Protein AF-A0A4R0D659-F1 (afdb_monomer)

Structure (mmCIF, N/CA/C/O backbone):
data_AF-A0A4R0D659-F1
#
_entry.id   AF-A0A4R0D659-F1
#
loop_
_atom_site.group_PDB
_atom_site.id
_atom_site.type_symbol
_atom_site.label_atom_id
_atom_site.label_alt_id
_atom_site.label_comp_id
_atom_site.label_asym_id
_atom_site.label_entity_id
_atom_site.label_seq_id
_atom_site.pdbx_PDB_ins_code
_atom_site.Cartn_x
_atom_site.Cartn_y
_atom_site.Cartn_z
_atom_site.occupancy
_atom_site.B_iso_or_equiv
_atom_site.auth_seq_id
_atom_site.auth_comp_id
_atom_site.auth_asym_id
_atom_site.auth_atom_id
_atom_site.pdbx_PDB_model_num
ATOM 1 N N . MET A 1 1 ? -0.293 24.483 -5.572 1.00 82.94 1 MET A N 1
ATOM 2 C CA . MET A 1 1 ? -0.405 23.019 -5.769 1.00 82.94 1 MET A CA 1
ATOM 3 C C . MET A 1 1 ? -1.377 22.463 -4.745 1.00 82.94 1 MET A C 1
ATOM 5 O O . MET A 1 1 ? -1.291 22.863 -3.590 1.00 82.94 1 MET A O 1
ATOM 9 N N . ASN A 1 2 ? -2.269 21.563 -5.160 1.00 94.25 2 ASN A N 1
ATOM 10 C CA . ASN A 1 2 ? -3.140 20.811 -4.251 1.00 94.25 2 ASN A CA 1
ATOM 11 C C . ASN A 1 2 ? -2.453 19.492 -3.865 1.00 94.25 2 ASN A C 1
ATOM 13 O O . ASN A 1 2 ? -1.689 18.953 -4.666 1.00 94.25 2 ASN A O 1
ATOM 17 N N . LYS A 1 3 ? -2.704 18.989 -2.652 1.00 92.06 3 LYS A N 1
ATOM 18 C CA . LYS A 1 3 ? -2.132 17.730 -2.146 1.00 92.06 3 LYS A CA 1
ATOM 19 C C . LYS A 1 3 ? -3.186 16.625 -2.197 1.00 92.06 3 LYS A C 1
ATOM 21 O O . LYS A 1 3 ? -4.324 16.865 -1.803 1.00 92.06 3 LYS A O 1
ATOM 26 N N . TYR A 1 4 ? -2.795 15.433 -2.640 1.00 92.25 4 TYR A N 1
ATOM 27 C CA . TYR A 1 4 ? -3.669 14.264 -2.749 1.00 92.25 4 TYR A CA 1
ATOM 28 C C . TYR A 1 4 ? -2.979 13.042 -2.139 1.00 92.25 4 TYR A C 1
ATOM 30 O O . TYR A 1 4 ? -1.761 12.909 -2.240 1.00 92.25 4 TYR A O 1
ATOM 38 N N . LEU A 1 5 ? -3.763 12.162 -1.517 1.00 88.38 5 LEU A N 1
ATOM 39 C CA . LEU A 1 5 ? -3.336 10.846 -1.046 1.00 88.38 5 LEU A CA 1
ATOM 4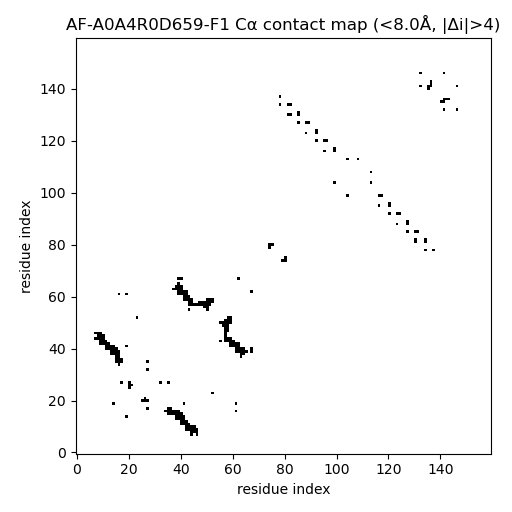0 C C . LEU A 1 5 ? -4.029 9.789 -1.906 1.00 88.38 5 LEU A C 1
ATOM 42 O O . LEU A 1 5 ? -5.198 9.950 -2.257 1.00 88.38 5 LEU A O 1
ATOM 46 N N . GLY A 1 6 ? -3.325 8.713 -2.236 1.00 88.00 6 GLY A N 1
ATOM 47 C CA . GLY A 1 6 ? -3.879 7.609 -3.008 1.00 88.00 6 GLY A CA 1
ATOM 48 C C . GLY A 1 6 ? -3.201 6.297 -2.649 1.00 88.00 6 GLY A C 1
ATOM 49 O O . GLY A 1 6 ? -2.053 6.290 -2.215 1.00 88.00 6 GLY A O 1
ATOM 50 N N . LYS A 1 7 ? -3.927 5.196 -2.841 1.00 88.06 7 LYS A N 1
ATOM 51 C CA . LYS A 1 7 ? -3.405 3.828 -2.782 1.00 88.06 7 LYS A CA 1
ATOM 52 C C . LYS A 1 7 ? -3.554 3.228 -4.174 1.00 88.06 7 LYS A C 1
ATOM 54 O O . LYS A 1 7 ? -4.574 3.468 -4.822 1.00 88.06 7 LYS A O 1
ATOM 59 N N . LYS A 1 8 ? -2.526 2.520 -4.636 1.00 90.81 8 LYS A N 1
ATOM 60 C CA . LYS A 1 8 ? -2.492 1.878 -5.950 1.00 90.81 8 LYS A CA 1
ATOM 61 C C . LYS A 1 8 ? -2.066 0.431 -5.813 1.00 90.81 8 LYS A C 1
ATOM 63 O O . LYS A 1 8 ? -1.146 0.144 -5.049 1.00 90.81 8 LYS A O 1
ATOM 68 N N . LEU A 1 9 ? -2.726 -0.453 -6.554 1.00 93.62 9 LEU A N 1
ATOM 69 C CA . LEU A 1 9 ? -2.240 -1.812 -6.765 1.00 93.62 9 LEU A CA 1
ATOM 70 C C . LEU A 1 9 ? -1.447 -1.859 -8.068 1.00 93.62 9 LEU A C 1
ATOM 72 O O . LEU A 1 9 ? -1.961 -1.484 -9.122 1.00 93.62 9 LEU A O 1
ATOM 76 N N . VAL A 1 10 ? -0.208 -2.336 -7.994 1.00 96.19 10 VAL A N 1
ATOM 77 C CA . VAL A 1 10 ? 0.702 -2.345 -9.138 1.00 96.19 10 VAL A CA 1
ATOM 78 C C . VAL A 1 10 ? 1.408 -3.683 -9.291 1.00 96.19 10 VAL A C 1
ATOM 80 O O . VAL A 1 10 ? 1.629 -4.392 -8.310 1.00 96.19 10 VAL A O 1
ATOM 83 N N . THR A 1 11 ? 1.803 -3.997 -10.520 1.00 96.62 11 THR A N 1
ATOM 84 C CA . THR A 1 11 ? 2.879 -4.955 -10.792 1.00 96.62 11 THR A CA 1
ATOM 85 C C . THR A 1 11 ? 4.137 -4.187 -11.180 1.00 96.62 11 THR A C 1
ATOM 87 O O . THR A 1 11 ? 4.055 -3.032 -11.609 1.00 96.62 11 THR A O 1
ATOM 90 N N . ALA A 1 12 ? 5.308 -4.792 -10.978 1.00 97.75 12 ALA A N 1
ATOM 91 C CA . ALA A 1 12 ? 6.569 -4.113 -11.223 1.00 97.75 12 ALA A CA 1
ATOM 92 C C . ALA A 1 12 ? 7.653 -5.046 -11.764 1.00 97.75 12 ALA A C 1
ATOM 94 O O . ALA A 1 12 ? 7.761 -6.198 -11.346 1.00 97.75 12 ALA A O 1
ATOM 95 N N . ILE A 1 13 ? 8.482 -4.520 -12.666 1.00 97.69 13 ILE A N 1
ATOM 96 C CA . ILE A 1 13 ? 9.666 -5.194 -13.209 1.00 97.69 13 ILE A CA 1
ATOM 97 C C . ILE A 1 13 ? 10.858 -4.254 -13.051 1.00 97.69 13 ILE A C 1
ATOM 99 O O . ILE A 1 13 ? 10.826 -3.129 -13.553 1.00 97.69 13 ILE A O 1
ATOM 103 N N . ALA A 1 14 ? 11.906 -4.714 -12.364 1.00 98.12 14 ALA A N 1
ATOM 104 C CA . ALA A 1 14 ? 13.128 -3.939 -12.176 1.00 98.12 14 ALA A CA 1
ATOM 105 C C . ALA A 1 14 ? 13.820 -3.681 -13.523 1.00 98.12 14 ALA A C 1
ATOM 107 O O . ALA A 1 14 ? 14.050 -4.613 -14.296 1.00 98.12 14 ALA A O 1
ATOM 108 N N . MET A 1 15 ? 14.153 -2.422 -13.803 1.00 97.88 15 MET A N 1
ATOM 109 C CA . MET A 1 15 ? 14.911 -2.019 -14.989 1.00 97.88 15 MET A CA 1
ATOM 110 C C . MET A 1 15 ? 15.481 -0.608 -14.838 1.00 97.88 15 MET A C 1
ATOM 112 O O . MET A 1 15 ? 14.926 0.227 -14.117 1.00 97.88 15 MET A O 1
ATOM 116 N N . THR A 1 16 ? 16.566 -0.319 -15.555 1.00 98.44 16 THR A N 1
ATOM 117 C CA . THR A 1 16 ? 17.145 1.028 -15.556 1.00 98.44 16 THR A CA 1
ATOM 118 C C . THR A 1 16 ? 16.263 2.026 -16.306 1.00 98.44 16 THR A C 1
ATOM 120 O O . THR A 1 16 ? 15.407 1.647 -17.117 1.00 98.44 16 THR A O 1
ATOM 123 N N . ARG A 1 17 ? 16.497 3.323 -16.086 1.00 98.19 17 ARG A N 1
ATOM 124 C CA . ARG A 1 17 ? 15.846 4.399 -16.849 1.00 98.19 17 ARG A CA 1
ATOM 125 C C . ARG A 1 17 ? 16.046 4.238 -18.362 1.00 98.19 17 ARG A C 1
ATOM 127 O O . ARG A 1 17 ? 15.096 4.429 -19.123 1.00 98.19 17 ARG A O 1
ATOM 134 N N . ALA A 1 18 ? 17.250 3.865 -18.805 1.00 98.00 18 ALA A N 1
ATOM 135 C CA . ALA A 1 18 ? 17.531 3.615 -20.220 1.00 98.00 18 ALA A CA 1
ATOM 136 C C . ALA A 1 18 ? 16.722 2.433 -20.765 1.00 98.00 18 ALA A C 1
ATOM 138 O O . ALA A 1 18 ? 16.040 2.585 -21.773 1.00 98.00 18 ALA A O 1
ATOM 139 N N . MET A 1 19 ? 16.706 1.302 -20.050 1.00 98.38 19 MET A N 1
ATOM 140 C CA . MET A 1 19 ? 15.930 0.123 -20.449 1.00 98.38 19 MET A CA 1
ATOM 141 C C . MET A 1 19 ? 14.438 0.435 -20.591 1.00 98.38 19 MET A C 1
ATOM 143 O O . MET A 1 19 ? 13.792 -0.072 -21.504 1.00 98.38 19 MET A O 1
ATOM 147 N N . TYR A 1 20 ? 13.882 1.277 -19.717 1.00 98.12 20 TYR A N 1
ATOM 148 C CA . TYR A 1 20 ? 12.490 1.700 -19.834 1.00 98.12 20 TYR A CA 1
ATOM 149 C C . TYR A 1 20 ? 12.242 2.593 -21.057 1.00 98.12 20 TYR A C 1
ATOM 151 O O . TYR A 1 20 ? 11.243 2.408 -21.750 1.00 98.12 20 TYR A O 1
ATOM 159 N N . ASN A 1 21 ? 13.138 3.542 -21.349 1.00 98.12 21 ASN A N 1
ATOM 160 C CA . ASN A 1 21 ? 13.029 4.368 -22.555 1.00 98.12 21 ASN A CA 1
ATOM 161 C C . ASN A 1 21 ? 13.115 3.502 -23.819 1.00 98.12 21 ASN A C 1
ATOM 163 O O . ASN A 1 21 ? 12.218 3.579 -24.659 1.00 98.12 21 ASN A O 1
ATOM 167 N N . ASP A 1 22 ? 14.087 2.590 -23.889 1.00 97.75 22 ASP A N 1
ATOM 168 C CA . ASP A 1 22 ? 14.212 1.613 -24.976 1.00 97.75 22 ASP A CA 1
ATOM 169 C C . ASP A 1 22 ? 12.948 0.754 -25.101 1.00 97.75 22 ASP A C 1
ATOM 171 O O . ASP A 1 22 ? 12.407 0.583 -26.195 1.00 97.75 22 ASP A O 1
ATOM 175 N N . TYR A 1 23 ? 12.413 0.271 -23.972 1.00 98.00 23 TYR A N 1
ATOM 176 C CA . TYR A 1 23 ? 11.170 -0.495 -23.934 1.00 98.00 23 TYR A CA 1
ATOM 177 C C . TYR A 1 23 ? 10.005 0.295 -24.532 1.00 98.00 23 TYR A C 1
ATOM 179 O O . TYR A 1 23 ? 9.217 -0.269 -25.291 1.00 98.00 23 TYR A O 1
ATOM 187 N N . ARG A 1 24 ? 9.892 1.592 -24.227 1.00 97.75 24 ARG A N 1
ATOM 188 C CA . ARG A 1 24 ? 8.859 2.495 -24.765 1.00 97.75 24 ARG A CA 1
ATOM 189 C C . ARG A 1 24 ? 9.123 2.945 -26.206 1.00 97.75 24 ARG A C 1
ATOM 191 O O . ARG A 1 24 ? 8.243 3.570 -26.796 1.00 97.75 24 ARG A O 1
ATOM 198 N N . GLY A 1 25 ? 10.292 2.643 -26.772 1.00 97.25 25 GLY A N 1
ATOM 199 C CA . GLY A 1 25 ? 10.735 3.209 -28.047 1.00 97.25 25 GLY A CA 1
ATOM 200 C C . GLY A 1 25 ? 10.980 4.719 -27.967 1.00 97.25 25 GLY A C 1
ATOM 201 O O . GLY A 1 25 ? 10.805 5.429 -28.957 1.00 97.25 25 GLY A O 1
ATOM 202 N N . TRP A 1 26 ? 11.310 5.225 -26.779 1.00 97.19 26 TRP A N 1
ATOM 203 C CA . TRP A 1 26 ? 11.630 6.625 -26.524 1.00 97.19 26 TRP A CA 1
ATOM 204 C C . TRP A 1 26 ? 13.138 6.831 -26.513 1.00 97.19 26 TRP A C 1
ATOM 206 O O . TRP A 1 26 ? 13.893 5.975 -26.061 1.00 97.19 26 TRP A O 1
ATOM 216 N N . GLN A 1 27 ? 13.577 7.993 -26.987 1.00 96.56 27 GLN A N 1
ATOM 217 C CA . GLN A 1 27 ? 14.959 8.411 -26.819 1.00 96.56 27 GLN A CA 1
ATOM 218 C C . GLN A 1 27 ? 15.124 9.004 -25.417 1.00 96.56 27 GLN A C 1
ATOM 220 O O . GLN A 1 27 ? 14.384 9.918 -25.050 1.00 96.56 27 GLN A O 1
ATOM 225 N N . LEU A 1 28 ? 16.097 8.499 -24.653 1.00 95.94 28 LEU A N 1
ATOM 226 C CA . LEU A 1 28 ? 16.483 9.121 -23.389 1.00 95.94 28 LEU A CA 1
ATOM 227 C C . LEU A 1 28 ? 16.972 10.557 -23.670 1.00 95.94 28 LEU A C 1
ATOM 229 O O . LEU A 1 28 ? 17.827 10.726 -24.545 1.00 95.94 28 LEU A O 1
ATOM 233 N N . PRO A 1 29 ? 16.452 11.586 -22.975 1.00 95.62 29 PRO A N 1
ATOM 234 C CA . PRO A 1 29 ? 16.914 12.956 -23.162 1.00 95.62 29 PRO A CA 1
ATOM 235 C C . PRO A 1 29 ? 18.417 13.103 -22.890 1.00 95.62 29 PRO A C 1
ATOM 237 O O . PRO A 1 29 ? 18.947 12.512 -21.947 1.00 95.62 29 PRO A O 1
ATOM 240 N N . GLU A 1 30 ? 19.104 13.910 -23.703 1.00 96.19 30 GLU A N 1
ATOM 241 C CA . GLU A 1 30 ? 20.559 14.127 -23.611 1.00 96.19 30 GLU A CA 1
ATOM 242 C C . GLU A 1 30 ? 20.974 14.647 -22.221 1.00 96.19 30 GLU A C 1
ATOM 244 O O . GLU A 1 30 ? 21.984 14.228 -21.656 1.00 96.19 30 GLU A O 1
ATOM 249 N N . ASP A 1 31 ? 20.160 15.523 -21.629 1.00 97.00 31 ASP A N 1
ATOM 250 C CA . ASP A 1 31 ? 20.365 16.079 -20.291 1.00 97.00 31 ASP A CA 1
ATOM 251 C C . ASP A 1 31 ? 20.139 15.059 -19.164 1.00 97.00 31 ASP A C 1
ATOM 253 O O . ASP A 1 31 ? 20.645 15.253 -18.060 1.00 97.00 31 ASP A O 1
ATOM 257 N N . GLU A 1 32 ? 19.495 13.924 -19.442 1.00 96.25 32 GLU A N 1
ATOM 258 C CA . GLU A 1 32 ? 19.316 12.803 -18.512 1.00 96.25 32 GLU A CA 1
ATOM 259 C C . GLU A 1 32 ? 20.255 11.621 -18.791 1.00 96.25 32 GLU A C 1
ATOM 261 O O . GLU A 1 32 ? 20.197 10.601 -18.101 1.00 96.25 32 GLU A O 1
ATOM 266 N N . GLN A 1 33 ? 21.176 11.736 -19.753 1.00 96.38 33 GLN A N 1
ATOM 267 C CA . GLN A 1 33 ? 22.076 10.642 -20.133 1.00 96.38 33 GLN A CA 1
ATOM 268 C C . GLN A 1 33 ? 22.956 10.149 -18.969 1.00 96.38 33 GLN A C 1
ATOM 270 O O . GLN A 1 33 ? 23.358 8.983 -18.935 1.00 96.38 33 GLN A O 1
ATOM 275 N N . HIS A 1 34 ? 23.222 11.017 -17.991 1.00 96.88 34 HIS A N 1
ATOM 276 C CA . HIS A 1 34 ? 23.934 10.696 -16.753 1.00 96.88 34 HIS A CA 1
ATOM 277 C C . HIS A 1 34 ? 23.116 9.833 -15.768 1.00 96.88 34 HIS A C 1
ATOM 279 O O . HIS A 1 34 ? 23.698 9.232 -14.869 1.00 96.88 34 HIS A O 1
ATOM 285 N N . LEU A 1 35 ? 21.794 9.735 -15.951 1.00 96.94 35 LEU A N 1
ATOM 286 C CA . LEU A 1 35 ? 20.855 8.915 -15.169 1.00 96.94 35 LEU A CA 1
ATOM 287 C C . LEU A 1 35 ? 20.465 7.617 -15.889 1.00 96.94 35 LEU A C 1
ATOM 289 O O . LEU A 1 35 ? 19.596 6.885 -15.425 1.00 96.94 35 LEU A O 1
ATOM 293 N N . LYS A 1 36 ? 21.082 7.312 -17.036 1.00 97.12 36 LYS A N 1
ATOM 294 C CA . LYS A 1 36 ? 20.725 6.157 -17.878 1.00 97.12 36 LYS A CA 1
ATOM 295 C C . LYS A 1 36 ? 20.729 4.821 -17.113 1.00 97.12 36 LYS A C 1
ATOM 297 O O . LYS A 1 36 ? 19.879 3.969 -17.363 1.00 97.12 36 LYS A O 1
ATOM 302 N N . ASP A 1 37 ? 21.667 4.676 -16.176 1.00 97.88 37 ASP A N 1
ATOM 303 C CA . ASP A 1 37 ? 21.896 3.469 -15.377 1.00 97.88 37 ASP A CA 1
ATOM 304 C C . ASP A 1 37 ? 21.188 3.541 -14.011 1.00 97.88 37 ASP A C 1
ATOM 306 O O . ASP A 1 37 ? 21.356 2.650 -13.180 1.00 97.88 37 ASP A O 1
ATOM 310 N N . GLU A 1 38 ? 20.398 4.594 -13.757 1.00 98.00 38 GLU A N 1
ATOM 311 C CA . GLU A 1 38 ? 19.598 4.713 -12.540 1.00 98.00 38 GLU A CA 1
ATOM 312 C C . GLU A 1 38 ? 18.615 3.544 -12.458 1.00 98.00 38 GLU A C 1
ATOM 314 O O . GLU A 1 38 ? 17.835 3.299 -13.385 1.00 98.00 38 GLU A O 1
ATOM 319 N N . MET A 1 39 ? 18.668 2.826 -11.337 1.00 98.44 39 MET A N 1
ATOM 320 C CA . MET A 1 39 ? 17.786 1.701 -11.072 1.00 98.44 39 MET A CA 1
ATOM 321 C C . MET A 1 39 ? 16.381 2.172 -10.711 1.00 98.44 39 MET A C 1
ATOM 323 O O . MET A 1 39 ? 16.171 3.138 -9.974 1.00 98.44 39 MET A O 1
ATOM 327 N N . GLY A 1 40 ? 15.402 1.438 -11.221 1.00 98.38 40 GLY A N 1
ATOM 328 C CA . GLY A 1 40 ? 14.002 1.652 -10.923 1.00 98.38 40 GLY A CA 1
ATOM 329 C C . GLY A 1 40 ? 13.158 0.490 -11.406 1.00 98.38 40 GLY A C 1
ATOM 330 O O . GLY A 1 40 ? 13.643 -0.629 -11.590 1.00 98.38 40 GLY A O 1
ATOM 331 N N . TYR A 1 41 ? 11.879 0.770 -11.602 1.00 98.62 41 TYR A N 1
ATOM 332 C CA . TYR A 1 41 ? 10.884 -0.228 -11.954 1.00 98.62 41 TYR A CA 1
ATOM 333 C C . TYR A 1 41 ? 9.974 0.307 -13.051 1.00 98.62 41 TYR A C 1
ATOM 335 O O . TYR A 1 41 ? 9.458 1.420 -12.934 1.00 98.62 41 TYR A O 1
ATOM 343 N N . LEU A 1 42 ? 9.712 -0.505 -14.077 1.00 98.50 42 LEU A N 1
ATOM 344 C CA . LEU A 1 42 ? 8.472 -0.372 -14.839 1.00 98.50 42 LEU A CA 1
ATOM 345 C C . LEU A 1 42 ? 7.344 -0.810 -13.919 1.00 98.50 42 LEU A C 1
ATOM 347 O O . LEU A 1 42 ? 7.372 -1.921 -13.403 1.00 98.50 42 LEU A O 1
ATOM 351 N N . VAL A 1 43 ? 6.376 0.070 -13.723 1.00 98.00 43 VAL A N 1
ATOM 352 C CA . VAL A 1 43 ? 5.205 -0.120 -12.874 1.00 98.00 43 VAL A CA 1
ATOM 353 C C . VAL A 1 43 ? 3.974 -0.150 -13.767 1.00 98.00 43 VAL A C 1
ATOM 355 O O . VAL A 1 43 ? 3.773 0.796 -14.525 1.00 98.00 43 VAL A O 1
ATOM 358 N N . GLU A 1 44 ? 3.148 -1.187 -13.662 1.00 97.75 44 GLU A N 1
ATOM 359 C CA . GLU A 1 44 ? 1.843 -1.283 -14.329 1.00 97.75 44 GLU A CA 1
ATOM 360 C C . GLU A 1 44 ? 0.720 -1.242 -13.294 1.00 97.75 44 GLU A C 1
ATOM 362 O O . GLU A 1 44 ? 0.757 -1.962 -12.296 1.00 97.75 44 GLU A O 1
ATOM 367 N N . TYR A 1 45 ? -0.289 -0.402 -13.520 1.00 96.12 45 TYR A N 1
ATOM 368 C CA . TYR A 1 45 ? -1.418 -0.260 -12.599 1.00 96.12 45 TYR A CA 1
ATOM 369 C C . TYR A 1 45 ? -2.429 -1.384 -12.827 1.00 96.12 45 TYR A C 1
ATOM 371 O O . TYR A 1 45 ? -3.079 -1.446 -13.868 1.00 96.12 45 TYR A O 1
ATOM 379 N N . ALA A 1 46 ? -2.569 -2.263 -11.835 1.00 93.56 46 ALA A N 1
ATOM 380 C CA . ALA A 1 46 ? -3.446 -3.431 -11.894 1.00 93.56 46 ALA A CA 1
ATOM 381 C C . ALA A 1 46 ? -4.858 -3.156 -11.342 1.00 93.56 46 ALA A C 1
ATOM 3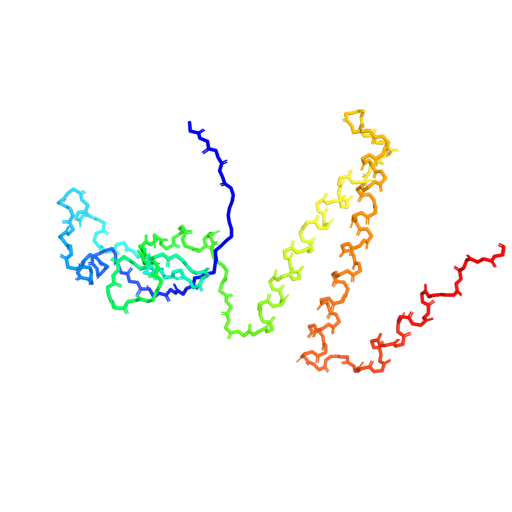83 O O . ALA A 1 46 ? -5.758 -3.974 -11.512 1.00 93.56 46 ALA A O 1
ATOM 384 N N . ASP A 1 47 ? -5.075 -2.004 -10.700 1.00 91.00 47 ASP A N 1
ATOM 385 C CA . ASP A 1 47 ? -6.389 -1.544 -10.223 1.00 91.00 47 ASP A CA 1
ATOM 386 C C . ASP A 1 47 ? -7.184 -0.737 -11.268 1.00 91.00 47 ASP A C 1
ATOM 388 O O . ASP A 1 47 ? -8.223 -0.149 -10.954 1.00 91.00 47 ASP A O 1
ATOM 392 N N . GLY A 1 48 ? -6.720 -0.738 -12.520 1.00 83.44 48 GLY A N 1
ATOM 393 C CA . GLY A 1 48 ? -7.385 -0.140 -13.671 1.00 83.44 48 GLY A CA 1
ATOM 394 C C . GLY A 1 48 ? -6.692 1.113 -14.207 1.00 83.44 48 GLY A C 1
ATOM 395 O O . GLY A 1 48 ? -5.528 1.400 -13.936 1.00 83.44 48 GLY A O 1
ATOM 396 N N . GLY A 1 49 ? -7.437 1.878 -15.006 1.00 86.50 49 GLY A N 1
ATOM 397 C CA . GLY A 1 49 ? -6.901 2.988 -15.793 1.00 86.50 49 GLY A CA 1
ATOM 398 C C . GLY A 1 49 ? -6.671 2.599 -17.252 1.00 86.50 49 GLY A C 1
ATOM 399 O O . GLY A 1 49 ? -6.589 1.430 -17.607 1.00 86.50 49 GLY A O 1
ATOM 400 N N . ARG A 1 50 ? -6.627 3.605 -18.126 1.00 94.50 50 ARG A N 1
ATOM 401 C CA . ARG A 1 50 ? -6.417 3.391 -19.559 1.00 94.50 50 ARG A CA 1
ATOM 402 C C . ARG A 1 50 ? -4.945 3.068 -19.818 1.00 94.50 50 ARG A C 1
ATOM 404 O O . ARG A 1 50 ? -4.091 3.886 -19.474 1.00 94.50 50 ARG A O 1
ATOM 411 N N . ALA A 1 51 ? -4.675 1.952 -20.493 1.00 97.06 51 ALA A N 1
ATOM 412 C CA . ALA A 1 51 ? -3.337 1.627 -20.970 1.00 97.06 51 ALA A CA 1
ATOM 413 C C . ALA A 1 51 ? -2.755 2.749 -21.846 1.00 97.06 51 ALA A C 1
ATOM 415 O O . ALA A 1 51 ? -3.442 3.343 -22.686 1.00 97.06 51 ALA A O 1
ATOM 416 N N . ASN A 1 52 ? -1.471 3.040 -21.647 1.00 97.00 52 ASN A N 1
ATOM 417 C CA . ASN A 1 52 ? -0.685 3.984 -22.450 1.00 97.00 52 ASN A CA 1
ATOM 418 C C . ASN A 1 52 ? 0.350 3.274 -23.344 1.00 97.00 52 ASN A C 1
ATOM 420 O O . ASN A 1 52 ? 1.180 3.941 -23.965 1.00 97.00 52 ASN A O 1
ATOM 424 N N . ASP A 1 53 ? 0.291 1.944 -23.403 1.00 96.88 53 ASP A N 1
ATOM 425 C CA . ASP A 1 53 ? 1.126 1.079 -24.226 1.00 96.88 53 ASP A CA 1
ATOM 426 C C . ASP A 1 53 ? 0.309 -0.157 -24.648 1.00 96.88 53 ASP A C 1
ATOM 428 O O . ASP A 1 53 ? -0.338 -0.755 -23.793 1.00 96.88 53 ASP A O 1
ATOM 432 N N . PRO A 1 54 ? 0.299 -0.552 -25.934 1.00 96.25 54 PRO A N 1
ATOM 433 C CA . PRO A 1 54 ? -0.535 -1.656 -26.420 1.00 96.25 54 PRO A CA 1
ATOM 434 C C . PRO A 1 54 ? -0.109 -3.048 -25.925 1.00 96.25 54 PRO A C 1
ATOM 436 O O . PRO A 1 54 ? -0.825 -4.012 -26.177 1.00 96.25 54 PRO A O 1
ATOM 439 N N . ARG A 1 55 ? 1.054 -3.182 -25.273 1.00 96.69 55 ARG A N 1
ATOM 440 C CA . ARG A 1 55 ? 1.536 -4.456 -24.704 1.00 96.69 55 ARG A CA 1
ATOM 441 C C . ARG A 1 55 ? 1.024 -4.718 -23.286 1.00 96.69 55 ARG A C 1
ATOM 443 O O . ARG A 1 55 ? 1.303 -5.783 -22.747 1.00 96.69 55 ARG A O 1
ATOM 450 N N . HIS A 1 56 ? 0.338 -3.748 -22.689 1.00 96.50 56 HIS A N 1
ATOM 451 C CA . HIS A 1 56 ? -0.116 -3.776 -21.304 1.00 96.50 56 HIS A CA 1
ATOM 452 C C 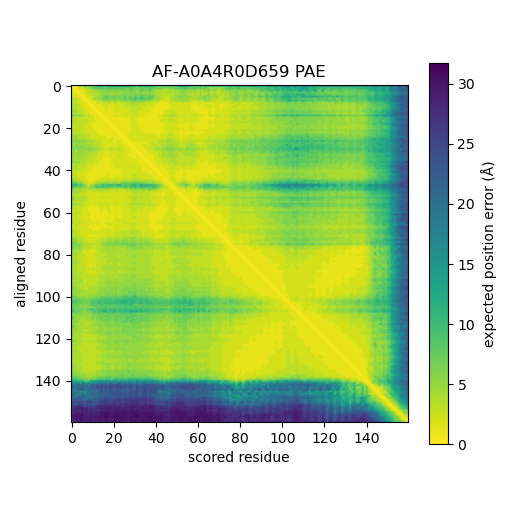. HIS A 1 56 ? -1.620 -3.522 -21.225 1.00 96.50 56 HIS A C 1
ATOM 454 O O . HIS A 1 56 ? -2.182 -2.783 -22.034 1.00 96.50 56 HIS A O 1
ATOM 460 N N . GLU A 1 57 ? -2.261 -4.115 -20.221 1.00 95.12 57 GLU A N 1
ATOM 461 C CA . GLU A 1 57 ? -3.684 -3.899 -19.938 1.00 95.12 57 GLU A CA 1
ATOM 462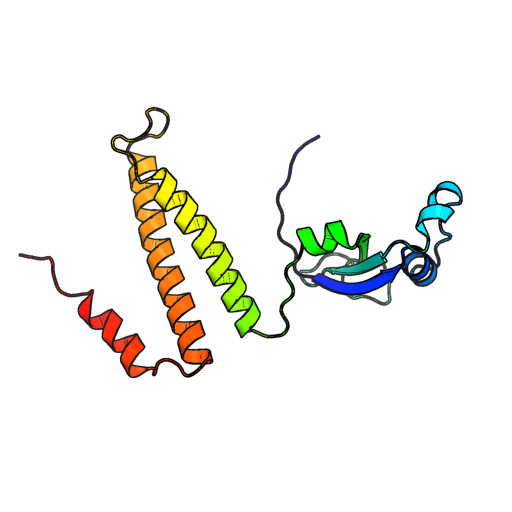 C C . GLU A 1 57 ? -3.877 -2.625 -19.103 1.00 95.12 57 GLU A C 1
ATOM 464 O O . GLU A 1 57 ? -4.866 -1.902 -19.253 1.00 95.12 57 GLU A O 1
ATOM 469 N N . GLY A 1 58 ? -2.908 -2.332 -18.231 1.00 96.06 58 GLY A N 1
ATOM 470 C CA . GLY A 1 58 ? -2.888 -1.176 -17.348 1.00 96.06 58 GLY A CA 1
ATOM 471 C C . GLY A 1 58 ? -2.040 -0.013 -17.860 1.00 96.06 58 GLY A C 1
ATOM 472 O O . GLY A 1 58 ? -1.299 -0.091 -18.842 1.00 96.06 58 GLY A O 1
ATOM 473 N N . TYR A 1 59 ? -2.135 1.114 -17.156 1.00 97.19 59 TYR A N 1
ATOM 474 C CA . TYR A 1 59 ? -1.228 2.238 -17.377 1.00 97.19 59 TYR A CA 1
ATOM 475 C C . TYR A 1 59 ? 0.176 1.877 -16.879 1.00 97.19 59 TYR A C 1
ATOM 477 O O . TYR A 1 59 ? 0.322 1.496 -15.716 1.00 97.19 59 TYR A O 1
ATOM 485 N N . ILE A 1 60 ? 1.196 2.054 -17.726 1.00 97.62 60 ILE A N 1
ATOM 486 C CA . ILE A 1 60 ? 2.596 1.854 -17.346 1.00 97.62 60 ILE A CA 1
ATOM 487 C C . ILE A 1 60 ? 3.348 3.166 -17.118 1.00 97.62 60 ILE A C 1
ATOM 489 O O . ILE A 1 60 ? 3.201 4.150 -17.851 1.00 97.62 60 ILE A O 1
ATOM 493 N N . SER A 1 61 ? 4.211 3.164 -16.109 1.00 97.00 61 SER A N 1
ATOM 494 C CA . SER A 1 61 ? 5.152 4.243 -15.795 1.00 97.00 61 SER A CA 1
ATOM 495 C C . SER A 1 61 ? 6.500 3.675 -15.370 1.00 97.00 61 SER A C 1
ATOM 497 O O . SER A 1 61 ? 6.598 2.488 -15.082 1.00 97.00 61 SER A O 1
ATOM 499 N N . TRP A 1 62 ? 7.518 4.524 -15.265 1.00 98.19 62 TRP A N 1
ATOM 500 C CA . TRP A 1 62 ? 8.764 4.172 -14.591 1.00 98.19 62 TRP A CA 1
ATOM 501 C C . TRP A 1 62 ? 8.878 4.928 -13.272 1.00 98.19 62 TRP A C 1
ATOM 503 O O . TRP A 1 62 ? 8.563 6.117 -13.214 1.00 98.19 62 TRP A O 1
ATOM 513 N N . SER A 1 63 ? 9.300 4.233 -12.221 1.00 98.06 63 SER A N 1
ATOM 514 C CA . SER A 1 63 ? 9.541 4.802 -10.896 1.00 98.06 63 SER A CA 1
ATOM 515 C C . SER A 1 63 ? 10.990 4.547 -10.489 1.00 98.06 63 SER A C 1
ATOM 517 O O . SER A 1 63 ? 11.400 3.384 -10.531 1.00 98.06 63 SER A O 1
ATOM 519 N N . PRO A 1 64 ? 11.735 5.568 -10.023 1.00 98.12 64 PRO A N 1
ATOM 520 C CA . PRO A 1 64 ? 13.018 5.355 -9.360 1.00 98.12 64 PRO A CA 1
ATOM 521 C C . PRO A 1 64 ? 12.886 4.351 -8.213 1.00 98.12 64 PRO A C 1
ATOM 523 O O . PRO A 1 64 ? 11.832 4.281 -7.568 1.00 98.12 64 PRO A O 1
ATOM 526 N N . GLU A 1 65 ? 13.941 3.582 -7.956 1.00 98.06 65 GLU A N 1
ATOM 527 C CA . GLU A 1 65 ? 13.931 2.512 -6.953 1.00 98.06 65 GLU A CA 1
ATOM 528 C C . GLU A 1 65 ? 13.571 3.018 -5.552 1.00 98.06 65 GLU A C 1
ATOM 530 O O . GLU A 1 65 ? 12.731 2.424 -4.875 1.00 98.06 65 GLU A O 1
ATOM 535 N N . ASP A 1 66 ? 14.149 4.137 -5.115 1.00 97.56 66 ASP A N 1
ATOM 536 C CA . ASP A 1 66 ? 13.893 4.666 -3.776 1.00 97.56 66 ASP A CA 1
ATOM 537 C C . ASP A 1 66 ? 12.451 5.188 -3.629 1.00 97.56 66 ASP A C 1
ATOM 539 O O . ASP A 1 66 ? 11.831 5.013 -2.579 1.00 97.56 66 ASP A O 1
ATOM 543 N N . VAL A 1 67 ? 11.895 5.787 -4.686 1.00 97.25 67 VAL A N 1
ATOM 544 C CA . VAL A 1 67 ? 10.492 6.218 -4.756 1.00 97.25 67 VAL A C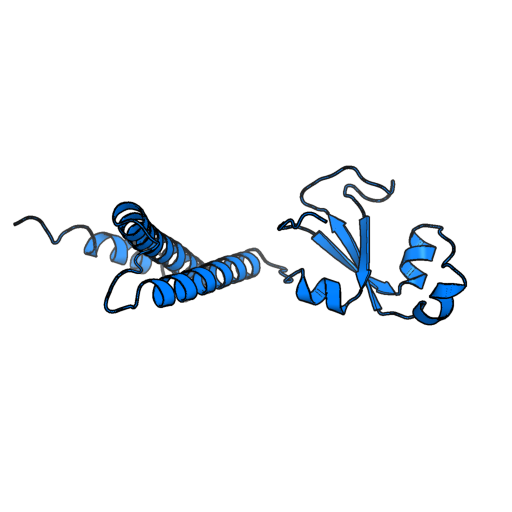A 1
ATOM 545 C C . VAL A 1 67 ? 9.559 5.008 -4.750 1.00 97.25 67 VAL A C 1
ATOM 547 O O . VAL A 1 67 ? 8.556 5.019 -4.032 1.00 97.25 67 VAL A O 1
ATOM 550 N N . PHE A 1 68 ? 9.893 3.958 -5.504 1.00 97.38 68 PHE A N 1
ATOM 551 C CA . PHE A 1 68 ? 9.108 2.726 -5.574 1.00 97.38 68 PHE A CA 1
ATOM 552 C C . PHE A 1 68 ? 9.049 2.044 -4.204 1.00 97.38 68 PHE A C 1
ATOM 554 O O . PHE A 1 68 ? 7.961 1.827 -3.674 1.00 97.38 68 PHE A O 1
ATOM 561 N N . ASN A 1 69 ? 10.206 1.816 -3.581 1.00 95.88 69 ASN A N 1
ATOM 562 C CA . ASN A 1 69 ? 10.311 1.133 -2.291 1.00 95.88 69 ASN A CA 1
ATOM 563 C C . ASN A 1 69 ? 9.638 1.904 -1.142 1.00 95.88 69 ASN A C 1
ATOM 565 O O . ASN A 1 69 ? 9.202 1.297 -0.169 1.00 95.88 69 ASN A O 1
ATOM 569 N N . LYS A 1 70 ? 9.528 3.237 -1.241 1.00 94.94 70 LYS A N 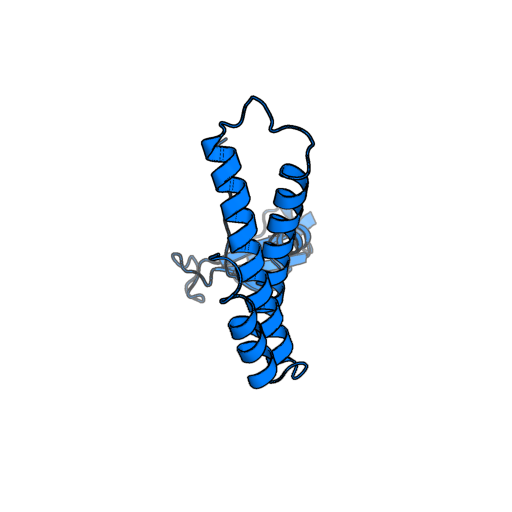1
ATOM 570 C CA . LYS A 1 70 ? 8.768 4.062 -0.279 1.00 94.94 70 LYS A CA 1
ATOM 571 C C . LYS A 1 70 ? 7.257 4.033 -0.517 1.00 94.94 70 LYS A C 1
ATOM 573 O O . LYS A 1 70 ? 6.501 4.322 0.406 1.00 94.94 70 LYS A O 1
ATOM 578 N N . SER A 1 71 ? 6.821 3.759 -1.746 1.00 94.25 71 SER A N 1
ATOM 579 C CA . SER A 1 71 ? 5.414 3.871 -2.154 1.00 94.25 71 SER A CA 1
ATOM 580 C C . SER A 1 71 ? 4.674 2.535 -2.142 1.00 94.25 71 SER A C 1
ATOM 582 O O . SER A 1 71 ? 3.456 2.521 -1.965 1.00 94.25 71 SER A O 1
ATOM 584 N N . TYR A 1 72 ? 5.387 1.425 -2.344 1.00 94.69 72 TYR A N 1
ATOM 585 C CA . TYR A 1 72 ? 4.795 0.104 -2.533 1.00 94.69 72 TYR A CA 1
ATOM 586 C C . TYR A 1 72 ? 5.430 -0.927 -1.606 1.00 94.69 72 TYR A C 1
ATOM 588 O O . TYR A 1 72 ? 6.650 -1.021 -1.493 1.00 94.69 72 TYR A O 1
ATOM 596 N N . THR A 1 73 ? 4.585 -1.744 -0.983 1.00 93.94 73 THR A N 1
ATOM 597 C CA . THR A 1 73 ? 5.008 -2.876 -0.159 1.00 93.94 73 THR A CA 1
ATOM 598 C C . THR A 1 73 ? 4.755 -4.168 -0.936 1.00 93.94 73 THR A C 1
ATOM 600 O O . THR A 1 73 ? 3.614 -4.401 -1.348 1.00 93.94 73 THR A O 1
ATOM 603 N N . PRO A 1 74 ? 5.783 -5.002 -1.179 1.00 94.50 74 PRO A N 1
ATOM 604 C CA . PRO A 1 74 ? 5.615 -6.222 -1.953 1.00 94.50 74 PRO A CA 1
ATOM 605 C C . PRO A 1 74 ? 4.794 -7.257 -1.181 1.00 94.50 74 PRO A C 1
ATOM 607 O O . PRO A 1 74 ? 4.913 -7.390 0.039 1.00 94.50 74 PRO A O 1
ATOM 610 N N . TYR A 1 75 ? 3.993 -8.022 -1.915 1.00 95.00 75 TYR A N 1
ATOM 611 C CA . TYR A 1 75 ? 3.369 -9.245 -1.431 1.00 95.00 75 TYR A CA 1
ATOM 612 C C . TYR A 1 75 ? 3.280 -10.251 -2.583 1.00 95.00 75 TYR A C 1
ATOM 614 O O . TYR A 1 75 ? 3.010 -9.883 -3.725 1.00 95.00 75 TYR A O 1
ATOM 622 N N . ASN A 1 76 ? 3.493 -11.524 -2.279 1.00 92.44 76 ASN A N 1
ATOM 623 C CA . ASN A 1 76 ? 3.462 -12.638 -3.227 1.00 92.44 76 ASN A CA 1
ATOM 624 C C . ASN A 1 76 ? 2.327 -13.616 -2.924 1.00 92.44 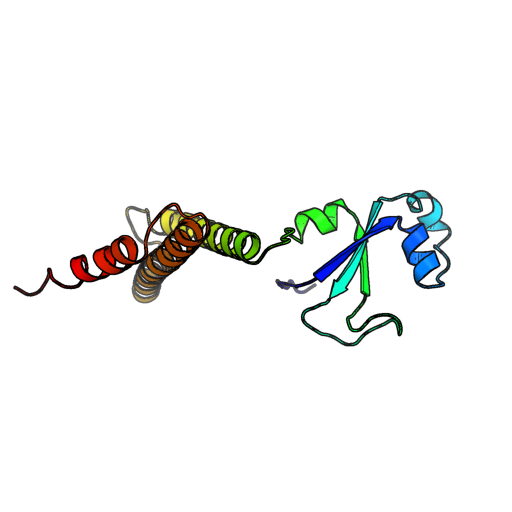76 ASN A C 1
ATOM 626 O O . ASN A 1 76 ? 1.943 -14.418 -3.773 1.00 92.44 76 ASN A O 1
ATOM 630 N N . THR A 1 77 ? 1.778 -13.557 -1.711 1.00 96.12 77 THR A N 1
ATOM 631 C CA . THR A 1 77 ? 0.703 -14.441 -1.266 1.00 96.12 77 THR A CA 1
ATOM 632 C C . THR A 1 77 ? -0.465 -13.645 -0.704 1.00 96.12 77 THR A C 1
ATOM 634 O O . THR A 1 77 ? -0.341 -12.486 -0.299 1.00 96.12 77 THR A O 1
ATOM 637 N N . TRP A 1 78 ? -1.636 -14.281 -0.662 1.00 96.19 78 TRP A N 1
ATOM 638 C CA . TRP A 1 78 ? -2.801 -13.693 -0.008 1.00 96.19 78 TRP A CA 1
ATOM 639 C C . TRP A 1 78 ? -2.569 -13.482 1.496 1.00 96.19 78 TRP A C 1
ATOM 641 O O . TRP A 1 78 ? -3.162 -12.564 2.062 1.00 96.19 78 TRP A O 1
ATOM 651 N N . LEU A 1 79 ? -1.717 -14.310 2.118 1.00 96.69 79 LEU A N 1
ATOM 652 C CA . LEU A 1 79 ? -1.359 -14.214 3.529 1.00 96.69 79 LEU A CA 1
ATOM 653 C C . LEU A 1 79 ? -0.482 -12.986 3.784 1.00 96.69 79 LEU A C 1
ATOM 655 O O . LEU A 1 79 ? -0.834 -12.184 4.636 1.00 96.69 79 LEU A O 1
ATOM 659 N N . GLU A 1 80 ? 0.562 -12.762 2.982 1.00 97.25 80 GLU A N 1
ATOM 660 C CA . GLU A 1 80 ? 1.396 -11.550 3.081 1.00 97.25 80 GLU A CA 1
ATOM 661 C C . GLU A 1 80 ? 0.555 -10.274 2.902 1.00 97.25 80 GLU A C 1
ATOM 663 O O . GLU A 1 80 ? 0.697 -9.309 3.648 1.00 97.25 80 GLU A O 1
ATOM 668 N N . ARG A 1 81 ? -0.402 -10.274 1.960 1.00 95.69 81 ARG A N 1
ATOM 669 C CA . ARG A 1 81 ? -1.350 -9.155 1.801 1.00 95.69 81 ARG A CA 1
ATOM 670 C C . ARG A 1 81 ? -2.187 -8.919 3.063 1.00 95.69 81 ARG A C 1
ATOM 672 O O . ARG A 1 81 ? -2.484 -7.772 3.394 1.00 95.69 81 ARG A O 1
ATOM 679 N N . LEU A 1 82 ? -2.609 -9.994 3.729 1.00 97.31 82 LEU A N 1
ATOM 680 C CA . LEU A 1 82 ? -3.392 -9.932 4.961 1.00 97.31 82 LEU A CA 1
ATOM 681 C C . LEU A 1 82 ? -2.549 -9.429 6.142 1.00 97.31 82 LEU A C 1
ATOM 683 O O . LEU A 1 82 ? -3.037 -8.626 6.932 1.00 97.31 82 LEU A O 1
ATOM 687 N N . GLU A 1 83 ? -1.287 -9.846 6.229 1.00 97.38 83 GLU A N 1
ATOM 688 C CA . GLU A 1 83 ? -0.322 -9.355 7.218 1.00 97.38 83 GLU A CA 1
ATOM 689 C C . GLU A 1 83 ? -0.064 -7.852 7.053 1.00 97.38 83 GLU A C 1
ATOM 691 O O . GLU A 1 83 ? -0.105 -7.115 8.036 1.00 97.38 83 GLU A O 1
ATOM 696 N N . HIS A 1 84 ? 0.095 -7.363 5.818 1.00 96.31 84 HIS A N 1
ATOM 697 C CA . HIS A 1 84 ? 0.240 -5.923 5.553 1.00 96.31 84 HIS A CA 1
ATOM 698 C C . HIS A 1 84 ? -1.004 -5.122 5.947 1.00 96.31 84 HIS A C 1
ATOM 700 O O . HIS A 1 84 ? -0.893 -4.034 6.508 1.00 96.31 84 HIS A O 1
ATOM 706 N N . GLU A 1 85 ? -2.198 -5.654 5.678 1.00 96.81 85 GLU A N 1
ATOM 707 C CA . GLU A 1 85 ? -3.468 -5.043 6.091 1.00 96.81 85 GLU A CA 1
ATOM 708 C C . GLU A 1 85 ? -3.584 -4.955 7.620 1.00 96.81 85 GLU A C 1
ATOM 710 O O . GLU A 1 85 ? -3.982 -3.914 8.150 1.00 96.81 85 GLU A O 1
ATOM 715 N N . GLN A 1 86 ? -3.192 -6.019 8.325 1.00 98.06 86 GLN A N 1
ATOM 716 C CA . GLN A 1 86 ? -3.158 -6.061 9.785 1.00 98.06 86 GLN A CA 1
ATOM 717 C C . GLN A 1 86 ? -2.154 -5.051 10.351 1.00 98.06 86 GLN A C 1
ATOM 719 O O . GLN A 1 86 ? -2.511 -4.281 11.243 1.00 98.06 86 GLN A O 1
ATOM 724 N N . ALA A 1 87 ? -0.942 -4.985 9.798 1.00 97.50 87 ALA A N 1
ATOM 725 C CA . ALA A 1 87 ? 0.077 -4.024 10.213 1.00 97.50 87 ALA A CA 1
ATOM 726 C C . ALA A 1 87 ? -0.380 -2.568 9.997 1.00 97.50 87 ALA A C 1
ATOM 728 O O . ALA A 1 87 ? -0.289 -1.753 10.917 1.00 97.50 87 ALA A O 1
ATOM 729 N N . GLU A 1 88 ? -0.960 -2.247 8.832 1.00 96.25 88 GLU A N 1
ATOM 730 C CA . GLU A 1 88 ? -1.496 -0.908 8.533 1.00 96.25 88 GLU A CA 1
ATOM 731 C C . GLU A 1 88 ? -2.616 -0.518 9.517 1.00 96.25 88 GLU A C 1
ATOM 733 O O . GLU A 1 88 ? -2.696 0.627 9.978 1.00 96.25 88 GLU A O 1
ATOM 738 N N . LEU A 1 89 ? -3.499 -1.461 9.861 1.00 98.25 89 LEU A N 1
ATOM 739 C CA . LEU A 1 89 ? -4.551 -1.228 10.848 1.00 98.25 89 LEU A CA 1
ATOM 740 C C . LEU A 1 89 ? -3.979 -1.030 12.257 1.00 98.25 89 LEU A C 1
ATOM 742 O O . LEU A 1 89 ? -4.439 -0.138 12.974 1.00 98.25 89 LEU A O 1
ATOM 746 N N . GLN A 1 90 ? -2.975 -1.819 12.639 1.00 98.38 90 GLN A N 1
ATOM 747 C CA . GLN A 1 90 ? -2.312 -1.720 13.935 1.00 98.38 90 GLN A CA 1
ATOM 748 C C . GLN A 1 90 ? -1.625 -0.364 14.118 1.00 98.38 90 GLN A C 1
ATOM 750 O O . GLN A 1 90 ? -1.748 0.236 15.183 1.00 98.38 90 GLN A O 1
ATOM 755 N N . GLU A 1 91 ? -0.956 0.167 13.093 1.00 98.00 91 GLU A N 1
ATOM 756 C CA . GLU A 1 91 ? -0.361 1.508 13.146 1.00 98.00 91 GLU A CA 1
ATOM 757 C C . GLU A 1 91 ? -1.417 2.596 13.377 1.00 98.00 91 GLU A C 1
ATOM 759 O O . GLU A 1 91 ? -1.255 3.457 14.247 1.00 98.00 91 GLU A O 1
ATOM 764 N N . LYS A 1 92 ? -2.543 2.531 12.652 1.00 97.81 92 LYS A N 1
ATOM 765 C CA . LYS A 1 92 ? -3.666 3.464 12.844 1.00 97.81 92 LYS A CA 1
ATOM 766 C C . LYS A 1 92 ? -4.262 3.344 14.244 1.00 97.81 92 LYS A C 1
ATOM 768 O O . LYS A 1 92 ? -4.618 4.358 14.845 1.00 97.81 92 LYS A O 1
ATOM 773 N N . LEU A 1 93 ? -4.369 2.122 14.764 1.00 98.19 93 LEU A N 1
ATOM 774 C CA . LEU A 1 93 ? -4.862 1.867 16.111 1.00 98.19 93 LEU A CA 1
ATOM 775 C C . LEU A 1 93 ? -3.902 2.423 17.171 1.00 98.19 93 LEU A C 1
ATOM 777 O O . LEU A 1 93 ? -4.359 3.127 18.061 1.00 98.19 93 LEU A O 1
ATOM 781 N N . ASN A 1 94 ? -2.591 2.212 17.034 1.00 98.25 94 ASN A N 1
ATOM 782 C CA . ASN A 1 94 ? -1.575 2.760 17.941 1.00 98.25 94 ASN A CA 1
ATOM 783 C C . ASN A 1 94 ? -1.614 4.297 17.980 1.00 98.25 94 ASN A C 1
ATOM 785 O O . ASN A 1 94 ? -1.492 4.907 19.047 1.00 98.25 94 ASN A O 1
ATOM 789 N N . ALA A 1 95 ? -1.812 4.937 16.824 1.00 98.12 95 ALA A N 1
ATOM 790 C CA . ALA A 1 95 ? -1.961 6.386 16.744 1.00 98.12 95 ALA A CA 1
ATOM 791 C C . ALA A 1 95 ? -3.230 6.868 17.468 1.00 98.12 95 ALA A C 1
ATOM 793 O O . ALA A 1 95 ? -3.185 7.848 18.214 1.00 98.12 95 ALA A O 1
ATOM 794 N N . LEU A 1 96 ? -4.353 6.164 17.293 1.00 97.94 96 LEU A N 1
ATOM 795 C CA . LEU A 1 96 ? -5.615 6.493 17.955 1.00 97.94 96 LEU A CA 1
ATOM 796 C C . LEU A 1 96 ? -5.573 6.219 19.467 1.00 97.94 96 LEU A C 1
ATOM 798 O O . LEU A 1 96 ? -6.059 7.037 20.244 1.00 97.94 96 LEU A O 1
ATOM 802 N N . ASP A 1 97 ? -4.940 5.123 19.888 1.00 97.69 97 ASP A N 1
ATOM 803 C CA . ASP A 1 97 ? -4.657 4.805 21.290 1.00 97.69 97 ASP A CA 1
ATOM 804 C C . ASP A 1 97 ? -3.855 5.932 21.941 1.00 97.69 97 ASP A C 1
ATOM 806 O O . ASP A 1 97 ? -4.240 6.438 22.994 1.00 97.69 97 ASP A O 1
ATOM 810 N N . THR A 1 98 ? -2.794 6.390 21.274 1.00 97.56 98 THR A N 1
ATOM 811 C CA . THR A 1 98 ? -1.985 7.526 21.735 1.00 97.56 98 THR A CA 1
ATOM 812 C C . THR A 1 98 ? -2.825 8.797 21.858 1.00 97.56 98 THR A C 1
ATOM 814 O O . THR A 1 98 ? -2.729 9.503 22.860 1.00 97.56 98 THR A O 1
ATOM 817 N N . ALA A 1 99 ? -3.676 9.083 20.869 1.00 96.38 99 ALA A N 1
ATOM 818 C CA . ALA A 1 99 ? -4.527 10.270 20.870 1.00 96.38 99 ALA A CA 1
ATOM 819 C C . ALA A 1 99 ? -5.583 10.255 21.991 1.00 96.38 99 ALA A C 1
ATOM 821 O O . ALA A 1 99 ? -5.900 11.310 22.540 1.00 96.38 99 ALA A O 1
ATOM 822 N N . LEU A 1 100 ? -6.124 9.080 22.325 1.00 96.56 100 LEU A N 1
ATOM 823 C CA . LEU A 1 100 ? -7.151 8.901 23.358 1.00 96.56 100 LEU A CA 1
ATOM 824 C C . LEU A 1 100 ? -6.567 8.741 24.772 1.00 96.56 100 LEU A C 1
ATOM 826 O O . LEU A 1 100 ? -7.277 8.987 25.747 1.00 96.56 100 LEU A O 1
ATOM 830 N N . ASN A 1 101 ? -5.289 8.372 24.905 1.00 96.25 101 ASN A N 1
ATOM 831 C CA . ASN A 1 101 ? -4.602 8.185 26.185 1.00 96.25 101 ASN A CA 1
ATOM 832 C C . ASN A 1 101 ? -4.145 9.516 26.810 1.00 96.25 101 ASN A C 1
ATOM 834 O O . ASN A 1 101 ? -2.956 9.791 26.978 1.00 96.25 101 ASN A O 1
ATOM 838 N N . VAL A 1 102 ? -5.110 10.367 27.149 1.00 95.56 102 VAL A N 1
ATOM 839 C CA . VAL A 1 102 ? -4.889 11.673 27.782 1.00 95.56 102 VAL A CA 1
ATOM 840 C C . VAL A 1 102 ? -5.811 11.842 28.984 1.00 95.56 102 VAL A C 1
ATOM 842 O O . VAL A 1 102 ? -6.932 11.342 28.999 1.00 95.56 102 VAL A O 1
ATOM 845 N N . GLN A 1 103 ? -5.368 12.596 29.995 1.00 95.06 103 GLN A N 1
ATOM 846 C CA . GLN A 1 103 ? -6.174 12.838 31.202 1.00 95.06 103 GLN A CA 1
ATOM 847 C C . GLN A 1 103 ? -7.463 13.618 30.910 1.00 95.06 103 GLN A C 1
ATOM 849 O O . GLN A 1 103 ? -8.473 13.432 31.585 1.00 95.06 103 GLN A O 1
ATOM 854 N N . LYS A 1 104 ? -7.427 14.515 29.919 1.00 94.69 104 LYS A N 1
ATOM 855 C CA . LYS A 1 104 ? -8.566 15.341 29.521 1.00 94.69 104 LYS A CA 1
ATOM 856 C C . LYS A 1 104 ? -8.629 15.444 28.002 1.00 94.69 104 LYS A C 1
ATOM 858 O O . LYS A 1 104 ? -7.622 15.715 27.353 1.00 94.69 104 LYS A O 1
ATOM 863 N N . LYS A 1 105 ? -9.838 15.290 27.459 1.00 95.81 105 LYS A N 1
ATOM 864 C CA . LYS A 1 105 ? -10.152 15.519 26.044 1.00 95.81 105 LYS A CA 1
ATOM 865 C C . LYS A 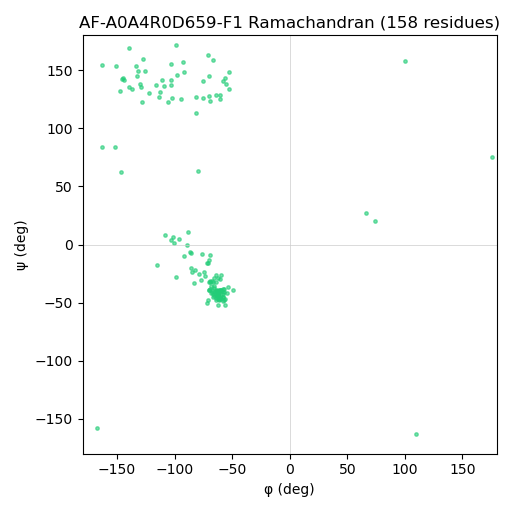1 105 ? -9.688 16.923 25.597 1.00 95.81 105 LYS A C 1
ATOM 867 O O . LYS A 1 105 ? -10.039 17.897 26.273 1.00 95.81 105 LYS A O 1
ATOM 872 N N . PRO A 1 106 ? -9.021 17.065 24.436 1.00 96.19 106 PRO A N 1
ATOM 873 C CA . PRO A 1 106 ? -8.699 18.367 23.849 1.00 96.19 106 PRO A CA 1
ATOM 874 C C . PRO A 1 106 ? -9.938 19.251 23.628 1.00 96.19 106 PRO A C 1
ATOM 876 O O . PRO A 1 106 ? -11.010 18.768 23.258 1.00 96.19 106 PRO A O 1
ATOM 879 N N . GLU A 1 107 ? -9.808 20.564 23.827 1.00 96.94 107 GLU A N 1
ATOM 880 C CA . GLU A 1 107 ? -10.936 21.506 23.705 1.00 96.94 107 GLU A CA 1
ATOM 881 C C . GLU A 1 107 ? -11.456 21.631 22.267 1.00 96.94 107 GLU A C 1
ATOM 883 O O . GLU A 1 107 ? -12.657 21.766 22.057 1.00 96.94 107 GLU A O 1
ATOM 888 N N . MET A 1 108 ? -10.570 21.493 21.276 1.00 96.31 108 MET A N 1
ATOM 889 C CA . MET A 1 108 ? -10.915 21.588 19.852 1.00 96.31 108 MET A CA 1
ATOM 890 C C . MET A 1 108 ? -11.758 20.418 19.319 1.00 96.31 108 MET A C 1
ATOM 892 O O . MET A 1 108 ? -12.286 20.496 18.213 1.00 96.31 108 MET A O 1
ATOM 896 N N . ILE A 1 109 ? -11.866 19.324 20.077 1.00 96.62 109 ILE A N 1
ATOM 897 C CA . ILE A 1 109 ? -12.647 18.140 19.707 1.00 96.62 109 ILE A CA 1
ATOM 898 C C . ILE A 1 109 ? -13.955 18.189 20.493 1.00 96.62 109 ILE A C 1
ATOM 900 O O . ILE A 1 109 ? -13.930 18.281 21.718 1.00 96.62 109 ILE A O 1
ATOM 904 N N . SER A 1 110 ? -15.109 18.114 19.832 1.00 98.00 110 SER A N 1
ATOM 905 C CA . SER A 1 110 ? -16.390 18.063 20.548 1.00 98.00 110 SER A CA 1
ATOM 906 C C . SER A 1 110 ? -16.540 16.758 21.340 1.00 98.00 110 SER A C 1
ATOM 908 O O . SER A 1 110 ? -15.902 15.751 21.034 1.00 98.00 110 SER A O 1
ATOM 910 N N . GLU A 1 111 ? -17.402 16.746 22.358 1.00 97.69 111 GLU A N 1
ATOM 911 C CA . GLU A 1 111 ? -17.694 15.525 23.127 1.00 97.69 111 GLU A CA 1
ATOM 912 C C . GLU A 1 111 ? -18.200 14.391 22.229 1.00 97.69 111 GLU A C 1
ATOM 914 O O . GLU A 1 111 ? -17.751 13.254 22.351 1.00 97.69 111 GLU A O 1
ATOM 919 N N . THR A 1 112 ? -19.060 14.716 21.259 1.00 98.31 112 THR A N 1
ATOM 920 C CA . THR A 1 112 ? -19.554 13.751 20.274 1.00 98.31 112 THR A CA 1
ATOM 921 C C . THR A 1 112 ? -18.421 13.164 19.435 1.00 98.31 112 THR A C 1
ATOM 923 O O . THR A 1 112 ? -18.367 11.950 19.268 1.00 98.31 112 THR A O 1
ATOM 926 N N . GLN A 1 113 ? -17.499 13.988 18.924 1.00 98.19 113 GLN A N 1
ATOM 927 C CA . GLN A 1 113 ? -16.369 13.489 18.130 1.00 98.19 113 GLN A CA 1
ATOM 928 C C . GLN A 1 113 ? -15.443 12.605 18.966 1.00 98.19 113 GLN A C 1
ATOM 930 O O . GLN A 1 113 ? -15.022 11.554 18.498 1.00 98.19 113 GLN A O 1
ATOM 935 N N . TRP A 1 114 ? -15.202 12.964 20.226 1.00 97.81 114 TRP A N 1
ATOM 936 C CA . TRP A 1 114 ? -14.409 12.138 21.133 1.00 97.81 114 TRP A CA 1
ATOM 937 C C . TRP A 1 114 ? -15.050 10.773 21.402 1.00 97.81 114 TRP A C 1
ATOM 939 O O . TRP A 1 114 ? -14.381 9.748 21.308 1.00 97.81 114 TRP A O 1
ATOM 949 N N . ALA A 1 115 ? -16.362 10.735 21.651 1.00 97.88 115 ALA A N 1
ATOM 950 C CA . ALA A 1 115 ? -17.092 9.478 21.809 1.00 97.88 115 ALA A CA 1
ATOM 951 C C . ALA A 1 115 ? -17.047 8.616 20.532 1.00 97.88 115 ALA A C 1
ATOM 953 O O . ALA A 1 115 ? -16.873 7.397 20.608 1.00 97.88 115 ALA A O 1
ATOM 954 N N . LEU A 1 116 ? -17.156 9.238 19.352 1.00 98.50 116 LEU A N 1
ATOM 955 C CA . LEU A 1 116 ? -17.027 8.546 18.067 1.00 98.50 116 LEU A CA 1
ATOM 956 C C . LEU A 1 116 ? -15.612 8.000 17.841 1.00 98.50 116 LEU A C 1
ATOM 958 O O . LEU A 1 116 ? -15.486 6.886 17.342 1.00 98.50 116 LEU A O 1
ATOM 962 N N . MET A 1 117 ? -14.565 8.718 18.256 1.00 98.19 117 MET A N 1
ATOM 963 C CA . MET A 1 117 ? -13.179 8.235 18.216 1.00 98.19 117 MET A CA 1
ATOM 964 C C . MET A 1 117 ? -12.974 7.012 19.120 1.00 98.19 117 MET A C 1
ATOM 966 O O . MET A 1 117 ? -12.376 6.028 18.689 1.00 98.19 117 MET A O 1
ATOM 970 N N . SER A 1 118 ? -13.521 7.010 20.339 1.00 97.19 118 SER A N 1
ATOM 971 C CA . SER A 1 118 ? -13.473 5.829 21.218 1.00 97.19 118 SER A CA 1
ATOM 972 C C . SER A 1 118 ? -14.212 4.633 20.611 1.00 97.19 118 SER A C 1
ATOM 974 O O . SER A 1 118 ? -13.732 3.500 20.659 1.00 97.19 118 SER A O 1
ATOM 976 N N . ARG A 1 119 ? -15.363 4.868 19.969 1.00 98.31 119 ARG A N 1
ATOM 977 C CA . ARG A 1 119 ? -16.096 3.813 19.253 1.00 98.31 119 ARG A CA 1
ATOM 978 C C . ARG A 1 119 ? -15.334 3.309 18.023 1.00 98.31 119 ARG A C 1
ATOM 980 O O . ARG A 1 119 ? -15.333 2.109 17.755 1.00 98.31 119 ARG A O 1
ATOM 987 N N . GLN A 1 120 ? -14.677 4.204 17.289 1.00 98.56 120 GLN A N 1
ATOM 988 C CA . GLN A 1 120 ? -13.788 3.853 16.185 1.00 98.56 120 GLN A CA 1
ATOM 989 C C . GLN A 1 120 ? -12.659 2.937 16.678 1.00 98.56 120 GLN A C 1
ATOM 991 O O . GLN A 1 120 ? -12.455 1.877 16.092 1.00 98.56 120 GLN A O 1
ATOM 996 N N . GLN A 1 121 ? -11.983 3.296 17.775 1.00 98.44 121 GLN A N 1
ATOM 997 C CA . GLN A 1 121 ? -10.927 2.486 18.394 1.00 98.44 121 GLN A CA 1
ATOM 998 C C . GLN A 1 121 ? -11.426 1.079 18.742 1.00 98.44 121 GLN A C 1
ATOM 1000 O O . GLN A 1 121 ? -10.774 0.095 18.397 1.00 98.44 121 GLN A O 1
ATOM 1005 N N . PHE A 1 122 ? -12.600 0.971 19.372 1.00 97.69 122 PHE A N 1
ATOM 1006 C CA . PHE A 1 122 ? -13.207 -0.319 19.702 1.00 97.69 122 PHE A CA 1
ATOM 1007 C C . PHE A 1 122 ? -13.394 -1.205 18.460 1.00 97.69 122 PHE A C 1
ATOM 1009 O O . PHE A 1 122 ? -12.920 -2.339 18.431 1.00 97.69 122 PHE A O 1
ATOM 1016 N N . HIS A 1 123 ? -14.022 -0.690 17.399 1.00 98.31 123 HIS A N 1
ATOM 1017 C CA . HIS A 1 123 ? -14.251 -1.485 16.189 1.00 98.31 123 HIS A CA 1
ATOM 1018 C C . HIS A 1 123 ? -12.958 -1.798 15.424 1.00 98.31 123 HIS A C 1
ATOM 1020 O O . HIS A 1 123 ? -12.840 -2.881 14.853 1.00 98.31 123 HIS A O 1
ATOM 1026 N N . MET A 1 124 ? -11.968 -0.901 15.451 1.00 98.50 124 MET A N 1
ATOM 1027 C CA . MET A 1 124 ? -10.641 -1.176 14.897 1.00 98.50 124 MET A CA 1
ATOM 1028 C C . MET A 1 124 ? -9.936 -2.311 15.647 1.00 98.50 124 MET A C 1
ATOM 1030 O O . MET A 1 124 ? -9.344 -3.164 14.996 1.00 98.50 124 MET A O 1
ATOM 1034 N N . ARG A 1 125 ? -10.039 -2.378 16.984 1.00 98.00 125 ARG A N 1
ATOM 1035 C CA . ARG A 1 125 ? -9.508 -3.503 17.780 1.00 98.00 125 ARG A CA 1
ATOM 1036 C C . ARG A 1 125 ? -10.163 -4.823 17.404 1.00 98.00 125 ARG A C 1
ATOM 1038 O O . ARG A 1 125 ? -9.454 -5.797 17.184 1.00 98.00 125 ARG A O 1
ATOM 1045 N N . MET A 1 126 ? -11.490 -4.838 17.278 1.00 97.06 126 MET A N 1
ATOM 1046 C CA . MET A 1 126 ? -12.221 -6.044 16.878 1.00 97.06 126 MET A CA 1
ATOM 1047 C C . MET A 1 126 ? -11.798 -6.521 15.489 1.00 97.06 126 MET A C 1
ATOM 1049 O O . MET A 1 126 ? -11.480 -7.690 15.306 1.00 97.06 126 MET A O 1
ATOM 1053 N N . TYR A 1 127 ? -11.728 -5.613 14.514 1.00 98.19 127 TYR A N 1
ATOM 1054 C CA . TYR A 1 127 ? -11.270 -5.962 13.173 1.00 98.19 127 TYR A CA 1
ATOM 1055 C C . TYR A 1 127 ? -9.817 -6.455 13.174 1.00 98.19 127 TYR A C 1
ATOM 1057 O O . TYR A 1 127 ? -9.521 -7.479 12.565 1.00 98.19 127 TYR A O 1
ATOM 1065 N N . ASN A 1 128 ? -8.926 -5.788 13.911 1.00 97.81 128 ASN A N 1
ATOM 1066 C CA . ASN A 1 128 ? -7.536 -6.211 14.046 1.00 97.81 128 ASN A CA 1
ATOM 1067 C C . ASN A 1 128 ? -7.416 -7.609 14.667 1.00 97.81 128 ASN A C 1
ATOM 1069 O O . ASN A 1 128 ? -6.615 -8.409 14.195 1.00 97.81 128 ASN A O 1
ATOM 1073 N N . GLN A 1 129 ? -8.247 -7.932 15.662 1.00 95.88 129 GLN A N 1
ATOM 1074 C CA . GLN A 1 129 ? -8.290 -9.271 16.247 1.00 95.88 129 GLN A CA 1
ATOM 1075 C C . GLN A 1 129 ? -8.712 -10.326 15.218 1.00 95.88 129 GLN A C 1
ATOM 1077 O O . GLN A 1 129 ? -8.051 -11.352 15.109 1.00 95.88 129 GLN A O 1
ATOM 1082 N N . ILE A 1 130 ? -9.730 -10.048 14.396 1.00 96.25 130 ILE A N 1
ATOM 1083 C CA . ILE A 1 130 ? -10.126 -10.951 13.302 1.00 96.25 130 ILE A CA 1
ATOM 1084 C C . ILE A 1 130 ? -8.988 -11.146 12.294 1.00 96.25 130 ILE A C 1
ATOM 1086 O O . ILE A 1 130 ? -8.790 -12.254 11.799 1.00 96.25 130 ILE A O 1
ATOM 1090 N N . LEU A 1 131 ? -8.225 -10.098 11.972 1.00 97.44 131 LEU A N 1
ATOM 1091 C CA . LEU A 1 131 ? -7.056 -10.236 11.100 1.00 97.44 131 LEU A CA 1
ATOM 1092 C C . LEU A 1 131 ? -5.985 -11.134 11.731 1.00 97.44 131 LEU A C 1
ATOM 1094 O O . LEU A 1 131 ? -5.477 -12.019 11.047 1.00 97.44 131 LEU A O 1
ATOM 1098 N N . LEU A 1 132 ? -5.691 -10.954 13.023 1.00 95.75 132 LEU A N 1
ATOM 1099 C CA . LEU A 1 132 ? -4.750 -11.800 13.763 1.00 95.75 132 LEU A CA 1
ATOM 1100 C C . LEU A 1 132 ? -5.205 -13.262 13.794 1.00 95.75 132 LEU A C 1
ATOM 1102 O O . LEU A 1 132 ? -4.411 -14.143 13.476 1.00 95.75 132 LEU A O 1
ATOM 1106 N N . ASP A 1 133 ? -6.477 -13.523 14.096 1.00 94.56 133 ASP A N 1
ATOM 1107 C CA . ASP A 1 133 ? -7.021 -14.883 14.143 1.00 94.56 133 ASP A CA 1
ATOM 1108 C C . ASP A 1 133 ? -6.966 -15.554 12.759 1.00 94.56 133 ASP A C 1
ATOM 1110 O O . ASP A 1 133 ? -6.576 -16.716 12.651 1.00 94.56 133 ASP A O 1
ATOM 1114 N N . ARG A 1 134 ? -7.271 -14.817 11.679 1.00 95.69 134 ARG A N 1
ATOM 1115 C CA . ARG A 1 134 ? -7.147 -15.319 10.297 1.00 95.69 134 ARG A CA 1
ATOM 1116 C C . ARG A 1 134 ? -5.703 -15.625 9.905 1.00 95.69 134 ARG A C 1
ATOM 1118 O O . ARG A 1 134 ? -5.467 -16.605 9.208 1.00 95.69 134 ARG A O 1
ATOM 1125 N N . ILE A 1 135 ? -4.748 -14.784 10.302 1.00 95.88 135 ILE A N 1
ATOM 1126 C CA . ILE A 1 135 ? -3.319 -15.008 10.033 1.00 95.88 135 ILE A CA 1
ATOM 1127 C C . ILE A 1 135 ? -2.834 -16.245 10.7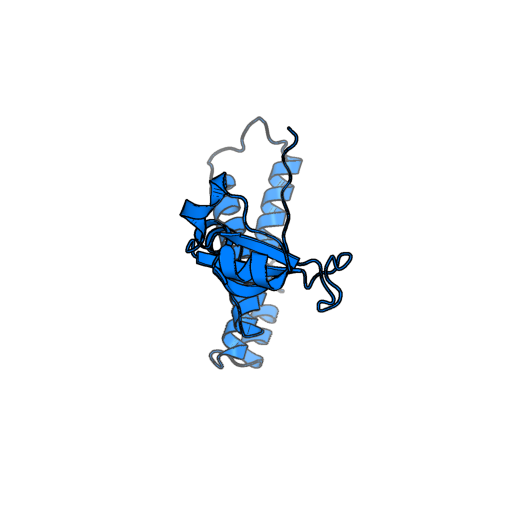91 1.00 95.88 135 ILE A C 1
ATOM 1129 O O . ILE A 1 135 ? -2.135 -17.080 10.221 1.00 95.88 135 ILE A O 1
ATOM 1133 N N . ALA A 1 136 ? -3.221 -16.375 12.057 1.00 93.75 136 ALA A N 1
ATOM 1134 C CA . ALA A 1 136 ? -2.801 -17.477 12.905 1.00 93.75 136 ALA A CA 1
ATOM 1135 C C . ALA A 1 136 ? -3.425 -18.817 12.453 1.00 93.75 136 ALA A C 1
ATOM 1137 O O . ALA A 1 136 ? -2.729 -19.831 12.413 1.00 93.75 136 ALA A O 1
ATOM 1138 N N . GLU A 1 137 ? -4.689 -18.826 12.008 1.00 94.69 137 GLU A N 1
ATOM 1139 C CA . GLU A 1 137 ? -5.313 -19.995 11.361 1.00 94.69 137 GLU A CA 1
ATOM 1140 C C . GLU A 1 137 ? -4.568 -20.395 10.081 1.00 94.69 137 GLU A C 1
ATOM 1142 O O . GLU A 1 137 ? -4.184 -21.554 9.932 1.00 94.69 137 GLU A O 1
ATOM 1147 N N . ALA A 1 138 ? -4.256 -19.428 9.212 1.00 93.75 138 ALA A N 1
ATOM 1148 C CA . ALA A 1 138 ? -3.534 -19.672 7.964 1.00 93.75 138 ALA A CA 1
ATOM 1149 C C . ALA A 1 138 ? -2.133 -20.268 8.179 1.00 93.75 138 ALA A C 1
ATOM 1151 O O . ALA A 1 138 ? -1.625 -20.998 7.324 1.00 93.75 138 ALA A O 1
ATOM 1152 N N . LYS A 1 139 ? -1.502 -19.949 9.316 1.00 93.94 139 LYS A N 1
ATOM 1153 C CA . LYS A 1 139 ? -0.202 -20.486 9.744 1.00 93.94 139 LYS A CA 1
ATOM 1154 C C . LYS A 1 139 ? -0.309 -21.817 10.495 1.00 93.94 139 LYS A C 1
ATOM 1156 O O . LYS A 1 139 ? 0.718 -22.435 10.767 1.00 93.94 139 LYS A O 1
ATOM 1161 N N . GLY A 1 140 ? -1.521 -22.277 10.810 1.00 90.94 140 GLY A N 1
ATOM 1162 C CA . GLY A 1 140 ? -1.767 -23.489 11.593 1.00 90.94 140 GLY A CA 1
ATOM 1163 C C . GLY A 1 140 ? -1.476 -23.335 13.090 1.00 90.94 140 GLY A C 1
ATOM 1164 O O . GLY A 1 140 ? -1.258 -24.332 13.772 1.00 90.94 140 GLY A O 1
ATOM 1165 N N . GLU A 1 141 ? -1.446 -22.103 13.600 1.00 86.12 141 GLU A N 1
ATOM 1166 C CA . GLU A 1 141 ? -1.142 -21.783 15.003 1.00 86.12 141 GLU A CA 1
ATOM 1167 C C . GLU A 1 141 ? -2.367 -21.929 15.921 1.00 86.12 141 GLU A C 1
ATOM 1169 O O . GLU A 1 141 ? -2.211 -22.102 17.128 1.00 86.12 141 GLU A O 1
ATOM 1174 N N . VAL A 1 142 ? -3.581 -21.864 15.364 1.00 77.62 142 VAL A N 1
ATOM 1175 C CA . VAL A 1 142 ? -4.857 -21.908 16.101 1.00 77.62 142 VAL A CA 1
ATOM 1176 C C . VAL A 1 142 ? -5.898 -22.671 15.286 1.00 77.62 142 VAL A C 1
ATOM 1178 O O . VAL A 1 142 ? -5.964 -22.532 14.065 1.00 77.62 142 VAL A O 1
ATOM 1181 N N . GLY A 1 143 ? -6.730 -23.472 15.956 1.00 70.50 143 GLY A N 1
ATOM 1182 C CA . GLY A 1 143 ? -7.821 -24.217 15.317 1.00 70.50 143 GLY A CA 1
ATOM 1183 C C . GLY A 1 143 ? -9.163 -23.473 15.331 1.00 70.50 143 GLY A C 1
ATOM 1184 O O . GLY A 1 143 ? -9.428 -22.661 16.215 1.00 70.50 143 GLY A O 1
ATOM 1185 N N . LEU A 1 144 ? -10.067 -23.820 14.404 1.00 66.62 144 LEU A N 1
ATOM 1186 C CA . LEU A 1 144 ? -11.411 -23.221 14.268 1.00 66.62 144 LEU A CA 1
ATOM 1187 C C . LEU A 1 144 ? -12.203 -23.159 15.593 1.00 66.62 144 LEU A C 1
ATOM 1189 O O . LEU A 1 144 ? -12.886 -22.176 15.866 1.00 66.62 144 LEU A O 1
ATOM 1193 N N . LEU A 1 145 ? -12.103 -24.197 16.429 1.00 61.00 145 LEU A N 1
ATOM 1194 C CA . LEU A 1 145 ? -12.821 -24.288 17.708 1.00 61.00 145 LEU A CA 1
ATOM 1195 C C . LEU A 1 145 ? -12.315 -23.283 18.757 1.00 61.00 145 LEU A C 1
ATOM 1197 O O . LEU A 1 145 ? -13.103 -22.799 19.566 1.00 61.00 145 LEU A O 1
ATOM 1201 N N . GLU A 1 146 ? -11.028 -22.938 18.730 1.00 68.69 146 GLU A N 1
ATOM 1202 C CA . GLU A 1 146 ? -10.428 -21.968 19.656 1.00 68.69 146 GLU A CA 1
ATOM 1203 C C . GLU A 1 146 ? -10.772 -20.525 19.270 1.00 68.69 146 GLU A C 1
ATOM 1205 O O . GLU A 1 146 ? -10.918 -19.668 20.142 1.00 68.69 146 GLU A O 1
ATOM 1210 N N . ILE A 1 147 ? -10.960 -20.263 17.974 1.00 64.69 147 ILE A N 1
ATOM 1211 C CA . ILE A 1 147 ? -11.386 -18.957 17.455 1.00 64.69 147 ILE A CA 1
ATOM 1212 C C . ILE A 1 147 ? -12.863 -18.715 17.796 1.00 64.69 147 ILE A C 1
ATOM 1214 O O . ILE A 1 147 ? -13.202 -17.707 18.413 1.00 64.69 147 ILE A O 1
ATOM 1218 N N . VAL A 1 148 ? -13.740 -19.677 17.487 1.00 62.03 148 VAL A N 1
ATOM 1219 C CA . VAL A 1 148 ? -15.193 -19.561 17.731 1.00 62.03 148 VAL A CA 1
ATOM 1220 C C . VAL A 1 148 ? -15.531 -19.556 19.232 1.00 62.03 148 VAL A C 1
ATOM 1222 O O . VAL A 1 148 ? -16.479 -18.896 19.657 1.00 62.03 148 VAL A O 1
ATOM 1225 N N . GLY A 1 149 ? -14.741 -20.242 20.066 1.00 59.62 149 GLY A N 1
ATOM 1226 C CA . GLY A 1 149 ? -14.928 -20.251 21.521 1.00 59.62 149 GLY A CA 1
ATOM 1227 C C . GLY A 1 149 ? -14.695 -18.892 22.197 1.00 59.62 149 GLY A C 1
ATOM 1228 O O . GLY A 1 149 ? -15.340 -18.601 23.203 1.00 59.62 149 GLY A O 1
ATOM 1229 N N . LYS A 1 150 ? -13.829 -18.031 21.641 1.00 59.62 150 LYS A N 1
ATOM 1230 C CA . LYS A 1 150 ? -13.557 -16.684 22.183 1.00 59.62 150 LYS A CA 1
ATOM 1231 C C . LYS A 1 150 ? -14.734 -15.719 22.005 1.00 59.62 150 LYS A C 1
ATOM 1233 O O . LYS A 1 150 ? -14.947 -14.867 22.864 1.00 59.62 150 LYS A O 1
ATOM 1238 N N . GLU A 1 151 ? -15.515 -15.859 20.935 1.00 55.94 151 GLU A N 1
ATOM 1239 C CA . GLU A 1 151 ? -16.675 -14.992 20.663 1.00 55.94 151 GLU A CA 1
ATOM 1240 C C . GLU A 1 151 ? -17.873 -15.283 21.583 1.00 55.94 151 GLU A C 1
ATOM 1242 O O . GLU A 1 151 ? -18.662 -14.389 21.874 1.00 55.94 151 GLU A O 1
ATOM 1247 N N . GLN A 1 152 ? -18.005 -16.515 22.084 1.00 49.19 152 GLN A N 1
ATOM 1248 C CA . GLN A 1 152 ? -19.108 -16.907 22.974 1.00 49.19 152 GLN A CA 1
ATOM 1249 C C . GLN A 1 152 ? -18.953 -16.355 24.404 1.00 49.19 152 GLN A C 1
ATOM 1251 O O . GLN A 1 152 ? -19.949 -16.191 25.101 1.00 49.19 152 GLN A O 1
ATOM 1256 N N . VAL A 1 153 ? -17.729 -16.044 24.844 1.00 49.78 153 VAL A N 1
ATOM 1257 C CA . VAL A 1 153 ? -17.451 -15.570 26.215 1.00 49.78 153 VAL A CA 1
ATOM 1258 C C . VAL A 1 153 ? -17.642 -14.054 26.357 1.00 49.78 153 VAL A C 1
ATOM 1260 O O . VAL A 1 153 ? -17.938 -13.567 27.441 1.00 49.78 153 VAL A O 1
ATOM 1263 N N . THR A 1 154 ? -17.540 -13.285 25.271 1.00 47.72 154 THR A N 1
ATOM 1264 C CA . THR A 1 154 ? -17.666 -11.814 25.308 1.00 47.72 154 THR A CA 1
ATOM 1265 C C . THR A 1 154 ? -19.104 -11.307 25.135 1.00 47.72 154 THR A C 1
ATOM 1267 O O . THR A 1 154 ? -19.335 -10.099 25.161 1.00 47.72 154 THR A O 1
ATOM 1270 N N . GLY A 1 155 ? -20.079 -12.210 24.969 1.00 45.53 155 GLY A N 1
ATOM 1271 C CA . GLY A 1 155 ? -21.487 -11.886 24.708 1.00 45.53 155 GLY A CA 1
ATOM 1272 C C . GLY A 1 155 ? -22.434 -11.963 25.910 1.00 45.53 155 GLY A C 1
ATOM 1273 O O . GLY A 1 155 ? -23.632 -11.750 25.732 1.00 45.53 155 GLY A O 1
ATOM 1274 N N . SER A 1 156 ? -21.954 -12.286 27.115 1.00 46.41 156 SER A N 1
ATOM 1275 C CA . SER A 1 156 ? -22.840 -12.538 28.258 1.00 46.41 156 SER A CA 1
ATOM 1276 C C . SER A 1 156 ? -22.253 -12.113 29.600 1.00 46.41 156 SER A C 1
ATOM 1278 O O . SER A 1 156 ? -22.066 -12.951 30.468 1.00 46.41 156 SER A O 1
ATOM 1280 N N . GLU A 1 157 ? -21.976 -10.830 29.797 1.00 48.00 157 GLU A N 1
ATOM 1281 C CA . GLU A 1 157 ? -21.811 -10.260 31.141 1.00 48.00 157 GLU A CA 1
ATOM 1282 C C . GLU A 1 157 ? -21.927 -8.735 31.034 1.00 48.00 157 GLU A C 1
ATOM 1284 O O . GLU A 1 157 ? -20.947 -8.048 30.796 1.00 48.00 157 GLU A O 1
ATOM 1289 N N . ASP A 1 158 ? -23.169 -8.237 31.042 1.00 46.91 158 ASP A N 1
ATOM 1290 C CA . ASP A 1 158 ? -23.557 -6.953 31.652 1.00 46.91 158 ASP A CA 1
ATOM 1291 C C . ASP A 1 158 ? -25.041 -6.680 31.370 1.00 46.91 158 ASP A C 1
ATOM 1293 O O . ASP A 1 158 ? -25.441 -5.887 30.514 1.00 46.91 158 ASP A O 1
ATOM 1297 N N . THR A 1 159 ? -25.908 -7.389 32.091 1.00 45.19 159 THR A N 1
ATOM 1298 C CA . THR A 1 159 ? -27.244 -6.878 32.418 1.00 45.19 159 THR A CA 1
ATOM 1299 C C . THR A 1 159 ? -27.701 -7.499 33.733 1.00 45.19 159 THR A C 1
ATOM 1301 O O . THR A 1 159 ? -28.402 -8.509 33.741 1.00 45.19 159 THR A O 1
ATOM 1304 N N . GLN A 1 160 ? -27.276 -6.898 34.844 1.00 37.00 160 GLN A N 1
ATOM 1305 C CA . GLN A 1 160 ? -28.000 -6.878 36.117 1.00 37.00 160 GLN A CA 1
ATOM 1306 C C . GLN A 1 160 ? -27.685 -5.584 36.861 1.00 37.00 160 GLN A C 1
ATOM 1308 O O . GLN A 1 160 ? -26.495 -5.208 36.903 1.00 37.00 160 GLN A O 1
#

Radius of gyration: 23.27 Å; Cα contacts (8 Å, |Δi|>4): 139; chains: 1; bounding box: 52×47×64 Å

Solvent-accessible surface area (backbone atoms only — not comparable to full-atom values): 9722 Å² total; per-residue (Å²): 137,88,87,85,87,86,87,83,50,68,48,74,46,82,39,29,50,40,57,51,25,55,72,70,74,43,80,73,53,79,92,47,57,91,46,35,77,41,58,19,25,44,35,33,29,71,79,50,65,74,46,79,46,95,92,44,79,21,30,66,49,78,38,50,42,72,60,40,64,74,74,52,81,91,64,92,46,75,62,51,48,49,51,51,53,39,51,57,50,48,53,56,46,54,53,50,51,57,71,64,70,55,100,64,83,61,85,93,52,52,72,68,56,52,54,50,51,56,52,50,51,53,54,50,51,54,52,44,48,52,44,50,52,53,52,34,40,76,70,67,76,49,55,73,68,66,60,58,53,57,62,66,68,78,74,74,86,86,88,130

Mean predicted aligned error: 7.0 Å

Sequence (160 aa):
MNKYLGKKLVTAIAMTRAMYNDYRGWQLPEDEQHLKDEMGYLVEYADGGRANDPRHEGYISWSPEDVFNKSYTPYNTWLERLEHEQAELQEKLNALDTALNVQKKPEMISETQWALMSRQQFHMRMYNQILLDRIAEAKGEVGLLEIVGKEQVTGSEDTQ

Foldseek 3Di:
DDDDDDAFDKDKDKDFPLVVCVVVVHDDDPVCPVRRRQIWIWIFTPVDDPDPDPVDRGDTDIDGHVRDVVRDDDDDDPLVVLVVVLVVLVVVLVVLCVQLPDPDHDPVADPVNNVVSVVVSVVSVVVSVVSVVVSCVVVVNDDPCRVVVVVVVVPDDDDD

Secondary structure (DSSP, 8-state):
---------EEEEEEEHHHHHHHHTPPPPGGGGGGTT-EEEEEEETT----SSTT-SSPEEEEEHHHHHHH----SSHHHHHHHHHHHHHHHHHHHHHHH-SSS--TTS-HHHHHHHHHHHHHHHHHHHHHHHHHHHHTTSS-HHHHHHHHHHTTS----

Nearest PDB structures (foldseek):
  6vme-assembly4_H  TM=4.270E-01  e=7.896E+00  Homo sapiens

pLDDT: mean 91.37, std 13.77, range [37.0, 98.62]